Protein AF-A0ABD3DL20-F1 (afdb_monomer_lite)

Sequence (40 aa):
MSWGWDSFIKLASLNDPNKGFVVNDCCVIEIELAVQAISP

Structure (mmCIF, N/CA/C/O backbone):
data_AF-A0ABD3DL20-F1
#
_entry.id   AF-A0ABD3DL20-F1
#
loop_
_atom_site.group_PDB
_atom_site.id
_atom_site.type_symbol
_atom_site.label_atom_id
_atom_site.label_alt_id
_atom_site.label_comp_id
_atom_site.label_asym_id
_atom_site.label_entity_id
_atom_site.label_seq_id
_atom_site.pdbx_PDB_ins_code
_atom_site.Cartn_x
_atom_site.Cartn_y
_atom_site.Cartn_z
_atom_site.occupancy
_atom_site.B_iso_or_equiv
_atom_site.auth_seq_id
_atom_site.auth_comp_id
_atom_site.auth_asym_id
_atom_site.auth_atom_id
_atom_site.pdbx_PDB_model_num
ATOM 1 N N . MET A 1 1 ? 3.497 4.405 -20.492 1.00 53.28 1 MET A N 1
ATOM 2 C CA . MET A 1 1 ? 4.022 3.412 -19.535 1.00 53.28 1 MET A CA 1
ATOM 3 C C . MET A 1 1 ? 4.101 4.095 -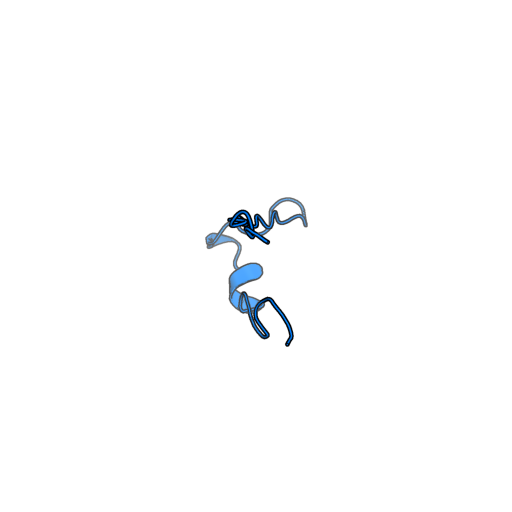18.186 1.00 53.28 1 MET A C 1
ATOM 5 O O . MET A 1 1 ? 4.939 4.972 -18.029 1.00 53.28 1 MET A O 1
ATOM 9 N N . SER A 1 2 ? 3.187 3.788 -17.270 1.00 79.38 2 SER A N 1
ATOM 10 C CA . SER A 1 2 ? 3.339 4.155 -15.861 1.00 79.38 2 SER A CA 1
ATOM 11 C C . SER A 1 2 ? 4.076 3.020 -15.159 1.00 79.38 2 SER A C 1
ATOM 13 O O . SER A 1 2 ? 3.855 1.849 -15.462 1.00 79.38 2 SER A O 1
ATOM 15 N N . TRP A 1 3 ? 5.007 3.373 -14.283 1.00 81.12 3 TRP A N 1
ATOM 16 C CA . TRP A 1 3 ? 5.661 2.427 -13.386 1.00 81.12 3 TRP A CA 1
ATOM 17 C C . TRP A 1 3 ? 5.017 2.557 -12.010 1.00 81.12 3 TRP A C 1
ATOM 19 O O . TRP A 1 3 ? 4.686 3.665 -11.590 1.00 81.12 3 TRP A O 1
ATOM 29 N N . GLY A 1 4 ? 4.854 1.429 -11.324 1.00 86.06 4 GLY A N 1
ATOM 30 C CA . GLY A 1 4 ? 4.239 1.354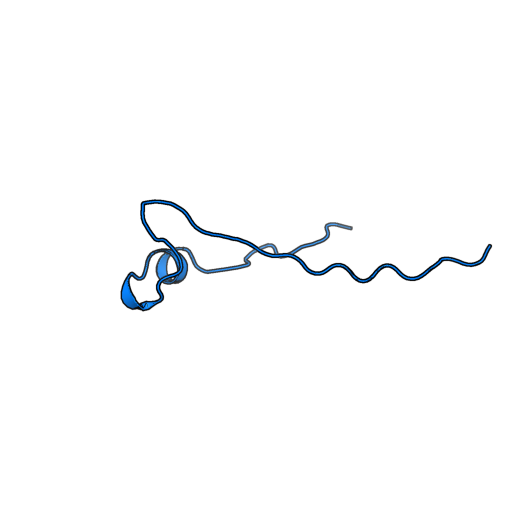 -10.002 1.00 86.06 4 GLY A CA 1
ATOM 31 C C . GLY A 1 4 ? 2.951 0.537 -9.999 1.00 86.06 4 GLY A C 1
ATOM 32 O O . GLY A 1 4 ? 2.710 -0.274 -10.892 1.00 86.06 4 GLY A O 1
ATOM 33 N N . TRP A 1 5 ? 2.135 0.754 -8.971 1.00 87.19 5 TRP A N 1
ATOM 34 C CA . TRP A 1 5 ? 0.889 0.027 -8.746 1.00 87.19 5 TRP A CA 1
ATOM 35 C C . TRP A 1 5 ? -0.267 1.004 -8.565 1.00 87.19 5 TRP A C 1
ATOM 37 O O . TRP A 1 5 ? -0.195 1.885 -7.711 1.00 87.19 5 TRP A O 1
ATOM 47 N N . ASP A 1 6 ? -1.362 0.786 -9.296 1.00 88.38 6 A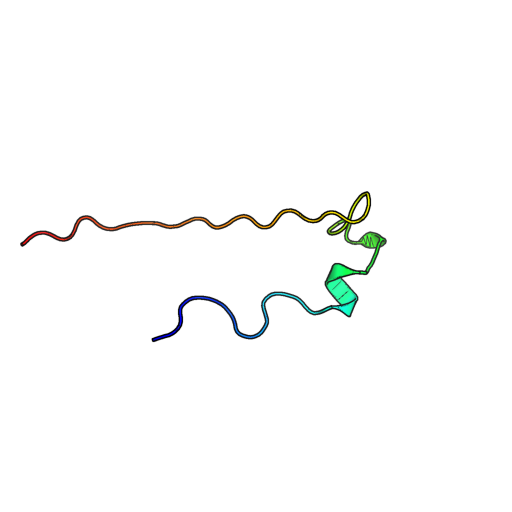SP A N 1
ATOM 48 C CA . ASP A 1 6 ? -2.598 1.572 -9.145 1.00 88.38 6 ASP A CA 1
ATOM 49 C C . ASP A 1 6 ? -3.231 1.388 -7.753 1.00 88.38 6 ASP A C 1
ATOM 51 O O . ASP A 1 6 ? -3.936 2.257 -7.244 1.00 88.38 6 ASP A O 1
ATOM 55 N N . SER A 1 7 ? -2.963 0.246 -7.110 1.00 90.69 7 SER A N 1
ATOM 56 C CA . SER A 1 7 ? -3.343 -0.034 -5.728 1.00 90.69 7 SER A CA 1
ATOM 57 C C . SER A 1 7 ? -2.262 -0.873 -5.051 1.00 90.69 7 SER A C 1
ATOM 59 O O . SER A 1 7 ? -2.178 -2.082 -5.253 1.00 90.69 7 SER A O 1
ATOM 61 N N . PHE A 1 8 ? -1.415 -0.216 -4.260 1.00 91.94 8 PHE A N 1
ATOM 62 C CA . PHE A 1 8 ? -0.326 -0.859 -3.519 1.00 91.94 8 PHE A CA 1
ATOM 63 C C . PHE A 1 8 ? -0.818 -1.541 -2.232 1.00 91.94 8 PHE A C 1
ATOM 65 O O . PHE A 1 8 ? -0.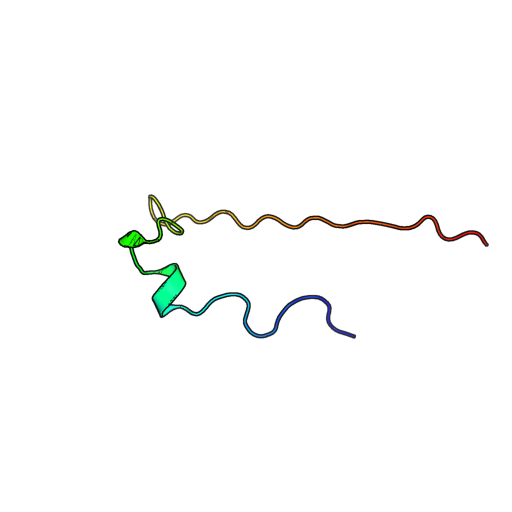507 -2.699 -1.966 1.00 91.94 8 PHE A O 1
ATOM 72 N N . ILE A 1 9 ? -1.640 -0.839 -1.445 1.00 95.06 9 ILE A N 1
ATOM 73 C CA . ILE A 1 9 ? -2.213 -1.335 -0.191 1.00 95.06 9 ILE A CA 1
ATOM 74 C C . ILE A 1 9 ? -3.636 -0.800 -0.017 1.00 95.06 9 ILE A C 1
ATOM 76 O O . ILE A 1 9 ? -3.938 0.345 -0.355 1.00 95.06 9 ILE A O 1
ATOM 80 N N . LYS A 1 10 ? -4.536 -1.625 0.527 1.00 96.38 10 LYS A N 1
ATOM 81 C CA . LYS A 1 10 ? -5.874 -1.162 0.915 1.00 96.38 10 LYS A CA 1
ATOM 82 C C . LYS A 1 10 ? -5.756 -0.210 2.099 1.00 96.38 10 LYS A C 1
ATOM 84 O O . LYS A 1 10 ? -5.116 -0.556 3.088 1.00 96.38 10 LYS A O 1
ATOM 89 N N . LEU A 1 11 ? -6.481 0.906 2.063 1.00 95.81 11 LEU A N 1
ATOM 90 C CA . LEU A 1 11 ? -6.508 1.874 3.166 1.00 95.81 11 LEU A CA 1
ATOM 91 C C . LEU A 1 11 ? -6.894 1.226 4.507 1.00 95.81 11 LEU A C 1
ATOM 93 O O . LEU A 1 11 ? -6.263 1.479 5.525 1.00 95.81 11 LEU A O 1
ATOM 97 N N . ALA A 1 12 ? -7.872 0.315 4.493 1.00 97.31 12 ALA A N 1
ATOM 98 C CA . ALA A 1 12 ? -8.276 -0.431 5.685 1.00 97.31 12 ALA A CA 1
ATOM 99 C C . ALA A 1 12 ? -7.150 -1.307 6.262 1.00 97.31 12 ALA A C 1
ATOM 101 O O . ALA A 1 12 ? -7.101 -1.519 7.464 1.00 97.31 12 ALA A O 1
ATOM 102 N N . SER A 1 13 ? -6.249 -1.822 5.419 1.00 97.19 13 SER A N 1
ATOM 103 C CA . SER A 1 13 ? -5.089 -2.594 5.872 1.00 97.19 13 SER A CA 1
ATOM 104 C C . SER A 1 13 ? -3.942 -1.703 6.341 1.00 97.19 13 SER A C 1
ATOM 106 O O . SER A 1 13 ? -3.283 -2.075 7.302 1.00 97.19 13 SER A O 1
ATOM 108 N N . LEU A 1 14 ? -3.717 -0.554 5.692 1.00 97.19 14 LEU A N 1
ATOM 109 C CA . LEU A 1 14 ? -2.722 0.439 6.116 1.00 97.19 14 LEU A CA 1
ATOM 110 C C . LEU A 1 14 ? -3.039 0.978 7.520 1.00 97.19 14 LEU A C 1
ATOM 112 O O . LEU A 1 14 ? -2.145 1.102 8.348 1.00 97.19 14 LEU A O 1
ATOM 116 N N . ASN A 1 15 ? -4.323 1.232 7.784 1.00 96.50 15 ASN A N 1
ATOM 117 C CA . ASN A 1 15 ? -4.805 1.809 9.039 1.00 9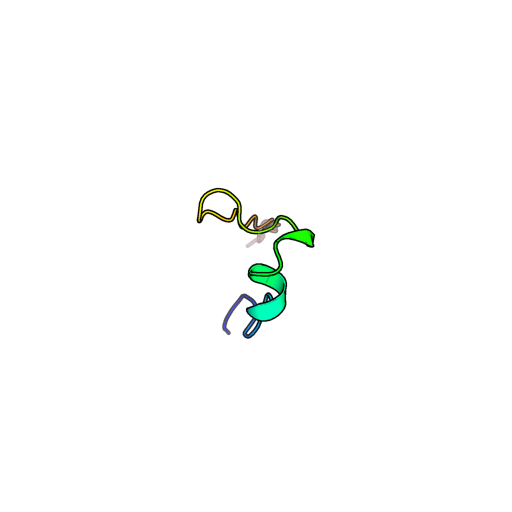6.50 15 ASN A CA 1
ATOM 118 C C . ASN A 1 15 ? -5.114 0.771 10.131 1.00 96.50 15 ASN A C 1
ATOM 120 O O . ASN A 1 15 ? -5.564 1.158 11.206 1.00 96.50 15 ASN A O 1
ATOM 124 N N . ASP A 1 16 ? -4.932 -0.529 9.875 1.00 97.88 16 ASP A N 1
ATOM 125 C CA . ASP A 1 16 ? -5.132 -1.559 10.898 1.00 97.88 16 ASP A CA 1
ATOM 126 C C . ASP A 1 16 ? -3.971 -1.501 11.907 1.00 97.88 16 ASP A C 1
ATOM 128 O O . ASP A 1 16 ? -2.838 -1.855 11.553 1.00 97.88 16 ASP A O 1
ATOM 132 N N . PRO A 1 17 ? -4.215 -1.092 13.168 1.00 96.06 17 PRO A N 1
ATOM 133 C CA . PRO A 1 17 ? -3.151 -0.936 14.156 1.00 96.06 17 PRO A CA 1
ATOM 134 C C . PRO A 1 17 ? -2.464 -2.266 14.487 1.00 96.06 17 PRO A C 1
ATOM 136 O O . PRO A 1 17 ? -1.310 -2.262 14.910 1.00 96.06 17 PRO A O 1
ATOM 139 N N . ASN A 1 18 ? -3.116 -3.410 14.242 1.00 97.50 18 ASN A N 1
ATOM 140 C CA . ASN A 1 18 ? -2.514 -4.726 14.465 1.00 97.50 18 ASN A CA 1
ATOM 141 C C . ASN A 1 18 ? -1.456 -5.080 13.413 1.00 97.50 18 ASN A C 1
ATOM 143 O O . ASN A 1 18 ? -0.683 -6.015 13.616 1.00 97.50 18 ASN A O 1
ATOM 147 N N . LYS A 1 19 ? -1.419 -4.360 12.283 1.00 97.25 19 LYS A N 1
ATOM 148 C CA . LYS A 1 19 ? -0.423 -4.571 11.226 1.00 97.25 19 LYS A CA 1
ATOM 149 C C . LYS A 1 19 ? 0.826 -3.714 11.380 1.00 97.25 19 LYS A C 1
ATOM 151 O O . LYS A 1 19 ? 1.841 -4.039 10.776 1.00 97.25 19 LYS A O 1
ATOM 156 N N . GLY A 1 20 ? 0.762 -2.647 12.178 1.00 96.75 20 GLY A N 1
ATOM 157 C CA . GLY A 1 20 ? 1.928 -1.830 12.520 1.00 96.75 20 GLY A CA 1
ATOM 158 C C . GLY A 1 20 ? 2.529 -1.024 11.363 1.00 96.75 20 GLY A C 1
ATOM 159 O O . GLY A 1 20 ? 3.671 -0.593 11.472 1.00 96.75 20 GLY A O 1
ATOM 160 N N . PHE A 1 21 ? 1.796 -0.810 10.262 1.00 97.62 21 PHE A N 1
ATOM 161 C CA . PHE A 1 21 ? 2.294 -0.029 9.120 1.00 97.62 21 PHE A CA 1
ATOM 162 C C . PHE A 1 21 ? 2.374 1.477 9.398 1.00 97.62 21 PHE A C 1
ATOM 164 O O . PHE A 1 21 ? 3.214 2.159 8.815 1.00 97.62 21 PHE A O 1
ATOM 171 N N . VAL A 1 22 ? 1.499 1.990 10.267 1.00 97.88 22 VAL A N 1
ATOM 172 C CA . VAL A 1 22 ? 1.479 3.391 10.695 1.00 97.88 22 VAL A CA 1
ATOM 173 C C . VAL A 1 22 ? 1.815 3.457 12.180 1.00 97.88 22 VAL A C 1
ATOM 175 O O . VAL A 1 22 ? 1.132 2.851 13.006 1.00 97.88 22 VAL A O 1
ATOM 178 N N . VAL A 1 23 ? 2.853 4.214 12.524 1.00 96.50 23 VAL A N 1
ATOM 179 C CA . VAL A 1 23 ? 3.270 4.492 13.904 1.00 96.50 23 VAL A CA 1
ATOM 180 C C . VAL A 1 23 ? 3.520 5.990 14.017 1.00 96.50 23 VAL A C 1
ATOM 182 O O . VAL A 1 23 ? 4.243 6.553 13.203 1.00 96.50 23 VAL A O 1
ATOM 185 N N . ASN A 1 24 ? 2.925 6.645 15.019 1.00 96.31 24 ASN A N 1
ATOM 186 C CA . ASN A 1 24 ? 3.007 8.102 15.202 1.00 96.31 24 ASN A CA 1
ATOM 187 C C . ASN A 1 24 ? 2.610 8.898 13.944 1.00 96.31 24 ASN A C 1
ATOM 189 O O . ASN A 1 24 ? 3.299 9.842 13.574 1.00 96.31 24 ASN A O 1
ATOM 193 N N . ASP A 1 25 ? 1.522 8.487 13.283 1.00 95.06 25 ASP A N 1
ATOM 194 C CA . ASP A 1 25 ? 1.023 9.092 12.033 1.00 95.06 25 ASP A CA 1
ATOM 195 C C . ASP A 1 25 ? 2.033 9.061 10.862 1.00 95.06 25 ASP A C 1
ATOM 197 O O . ASP A 1 25 ? 1.924 9.806 9.892 1.00 95.06 25 ASP A O 1
ATOM 201 N N . CYS A 1 26 ? 3.022 8.163 10.935 1.00 96.50 26 CYS A N 1
ATOM 202 C CA . CYS A 1 26 ? 4.054 7.975 9.920 1.00 96.50 26 CYS A CA 1
ATOM 203 C C . CYS A 1 26 ? 4.071 6.528 9.411 1.00 96.50 26 CYS A C 1
ATOM 205 O O . CYS A 1 26 ? 3.919 5.585 10.189 1.00 96.50 26 CYS A O 1
ATOM 207 N N . CYS A 1 27 ? 4.329 6.348 8.113 1.00 96.88 27 CYS A N 1
ATOM 208 C CA . CYS A 1 27 ? 4.643 5.056 7.495 1.00 96.88 27 CYS A CA 1
ATOM 209 C C . CYS A 1 27 ? 5.911 5.180 6.642 1.00 96.88 27 CYS A C 1
ATOM 211 O O . CYS A 1 27 ? 6.235 6.266 6.156 1.00 96.88 27 CYS A O 1
ATOM 213 N N . VAL A 1 28 ? 6.630 4.074 6.464 1.00 96.38 28 VAL A N 1
ATOM 214 C CA . VAL A 1 28 ? 7.834 4.013 5.625 1.00 96.38 28 VAL A CA 1
ATOM 215 C C . VAL A 1 28 ? 7.529 3.152 4.406 1.00 96.38 28 VAL A C 1
ATOM 217 O O . VAL A 1 28 ? 7.000 2.050 4.538 1.00 96.38 28 VAL A O 1
ATOM 220 N N . ILE A 1 29 ? 7.852 3.668 3.221 1.00 94.25 29 ILE A N 1
ATOM 221 C CA . ILE A 1 29 ? 7.724 2.952 1.952 1.00 94.25 29 ILE A CA 1
ATOM 222 C C . ILE A 1 29 ? 9.124 2.805 1.370 1.00 94.25 29 ILE A C 1
ATOM 224 O O . ILE A 1 29 ? 9.814 3.798 1.145 1.00 94.25 29 ILE A O 1
ATOM 228 N N . GLU A 1 30 ? 9.523 1.566 1.116 1.00 93.88 30 GLU A N 1
ATOM 229 C CA . GLU A 1 30 ? 10.819 1.229 0.535 1.00 93.88 30 GLU A CA 1
ATOM 230 C C . GLU A 1 30 ? 10.631 0.728 -0.896 1.00 93.88 30 GLU A C 1
ATOM 232 O O . GLU A 1 30 ? 9.663 0.031 -1.208 1.00 93.88 30 GLU A O 1
ATOM 237 N N . ILE A 1 31 ? 11.554 1.107 -1.780 1.00 90.81 31 ILE A N 1
ATOM 238 C CA . ILE A 1 31 ? 11.561 0.685 -3.180 1.00 90.81 31 ILE A CA 1
ATOM 239 C C . ILE A 1 31 ? 12.964 0.192 -3.505 1.00 90.81 31 ILE A C 1
ATOM 241 O O . ILE A 1 31 ? 13.938 0.927 -3.353 1.00 90.81 31 ILE A O 1
ATOM 245 N N . GLU A 1 32 ? 13.051 -1.036 -4.002 1.00 91.12 32 GLU A N 1
ATOM 246 C CA . GLU A 1 32 ? 14.279 -1.595 -4.549 1.00 91.12 32 GLU A CA 1
ATOM 247 C C . GLU A 1 32 ? 14.231 -1.511 -6.078 1.00 91.12 32 GLU A C 1
ATOM 249 O O . GLU A 1 32 ? 13.291 -1.991 -6.715 1.00 91.12 32 GLU A O 1
ATOM 254 N N . LEU A 1 33 ? 15.236 -0.865 -6.674 1.00 87.56 33 LEU A N 1
ATOM 255 C CA . LEU A 1 33 ? 15.361 -0.721 -8.122 1.00 87.56 33 LEU A CA 1
ATOM 256 C C . LEU A 1 33 ? 16.649 -1.391 -8.595 1.00 87.56 33 LEU A C 1
ATOM 258 O O . LEU A 1 33 ? 17.748 -0.946 -8.272 1.00 87.56 33 LEU A O 1
ATOM 262 N N . ALA A 1 34 ? 16.506 -2.424 -9.420 1.00 87.88 34 ALA A N 1
ATOM 263 C CA . ALA A 1 34 ? 17.617 -3.003 -10.159 1.00 87.88 34 ALA A CA 1
ATOM 264 C C . ALA A 1 34 ? 17.732 -2.314 -11.524 1.00 87.88 34 ALA A C 1
ATOM 266 O O . ALA A 1 34 ? 16.847 -2.429 -12.371 1.00 87.88 34 ALA A O 1
ATOM 267 N N . VAL A 1 35 ? 18.833 -1.602 -11.746 1.00 86.56 35 VAL A N 1
ATOM 268 C CA . VAL A 1 35 ? 19.178 -1.037 -13.056 1.00 86.56 35 VAL A CA 1
ATOM 269 C C . VAL A 1 35 ? 20.127 -1.981 -13.781 1.00 86.56 35 VAL A C 1
ATOM 271 O O . VAL A 1 35 ? 21.194 -2.314 -13.270 1.00 86.56 35 VAL A O 1
ATOM 274 N N . GLN A 1 36 ? 19.756 -2.399 -14.992 1.00 85.19 36 GLN A N 1
ATOM 275 C CA . GLN A 1 36 ? 20.697 -3.043 -15.903 1.00 85.19 36 GLN A CA 1
ATOM 276 C C . GLN A 1 36 ? 21.493 -1.979 -16.657 1.00 85.19 36 GLN A C 1
ATOM 278 O O . GLN A 1 36 ? 20.927 -1.017 -17.179 1.00 85.19 36 GLN A O 1
ATOM 283 N N . ALA A 1 37 ? 22.810 -2.174 -16.735 1.00 82.94 37 ALA A N 1
ATOM 284 C CA . ALA A 1 37 ? 23.650 -1.400 -17.632 1.00 82.94 37 ALA A CA 1
ATOM 285 C C . ALA A 1 37 ? 23.203 -1.665 -19.073 1.00 82.94 37 ALA A C 1
ATOM 287 O O . ALA A 1 37 ? 23.203 -2.805 -19.539 1.00 82.94 37 ALA A O 1
ATOM 288 N N . ILE A 1 38 ? 22.808 -0.602 -19.763 1.00 80.12 38 ILE A N 1
ATOM 289 C CA . ILE A 1 38 ? 22.459 -0.667 -21.175 1.00 80.12 38 ILE A CA 1
ATOM 290 C C . ILE A 1 38 ? 23.775 -0.539 -21.948 1.00 80.12 38 ILE A C 1
ATOM 292 O O . ILE A 1 38 ? 24.427 0.503 -21.884 1.00 80.12 38 ILE A O 1
ATOM 296 N N . SER A 1 39 ? 24.207 -1.615 -22.611 1.00 77.25 39 SER A N 1
ATOM 297 C CA . SER A 1 39 ? 25.299 -1.531 -23.589 1.00 77.25 39 SER A CA 1
ATOM 298 C C . SER A 1 39 ? 24.789 -0.785 -24.829 1.00 77.25 39 SER A C 1
ATOM 300 O O . SER A 1 39 ? 23.668 -1.088 -25.246 1.00 77.25 39 SER A O 1
ATOM 302 N N . PRO A 1 40 ? 25.561 0.160 -25.407 1.00 70.75 40 PRO A N 1
ATOM 303 C CA . PRO A 1 40 ? 25.227 0.785 -26.687 1.00 70.75 40 PRO A CA 1
ATOM 304 C C . PRO A 1 40 ? 25.096 -0.235 -27.820 1.00 70.75 40 PRO A C 1
ATOM 306 O O . PRO A 1 40 ? 25.772 -1.292 -27.736 1.00 70.75 40 PRO A O 1
#

Radius of gyration: 15.54 Å; chains: 1; bounding box: 34×14×42 Å

InterPro domains:
  IPR002083 MATH/TRAF domain [PF22486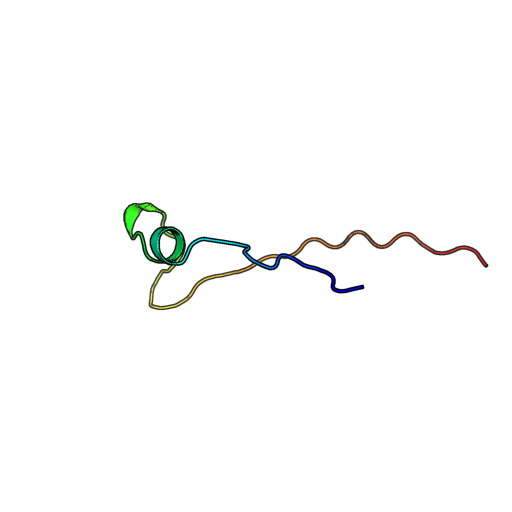] (2-32)
  IPR002083 MATH/TRAF domain [PS50144] (1-33)
  IPR002083 MATH/TRAF domain [cd00121] (2-33)
  IPR008974 TRAF-like [G3DSA:2.60.210.10] (1-39)

Secondary structure (DSSP, 8-state):
---S-S-SS-HHHHT-GGG---BTTB--------PPP---

Organism: NCBI:txid1961234

pLDDT: mean 90.51, std 8.99, range [53.28, 97.88]

Foldseek 3Di:
DDDDDPDPDDPCLCPPVVNVQADPNDGDDDDDDDDDDDDD